Protein AF-A0A6L7WTD5-F1 (afdb_monomer_lite)

Foldseek 3Di:
DDPPPCPVPPDDPDPPDDDDDDPPPPPPPPPVFVVVLVVQLVVLVPPLPPPDCSVVLSVQSVPDPGPVSNVVSVCCVPPDPPPDPPD

Radius of gyration: 20.37 Å; chains: 1; bounding box: 25×30×74 Å

Secondary structure (DSSP, 8-state):
--TTSSHHHHS--PPTTS---TT---PPPP-HHHHHHHHHHHHHHHHTTTSTTHHHHHHHHHH--SHHHHHHHHHHHHTS--S----

Structure (mmCIF, N/CA/C/O backbone):
data_AF-A0A6L7WTD5-F1
#
_entry.id   AF-A0A6L7WTD5-F1
#
loop_
_atom_site.group_PDB
_atom_site.id
_atom_site.type_symbol
_atom_site.label_atom_id
_atom_site.label_alt_id
_atom_site.label_comp_id
_atom_site.label_asym_id
_atom_site.label_entity_id
_atom_site.label_seq_id
_atom_site.pdbx_PDB_ins_code
_atom_site.Cartn_x
_atom_site.Cartn_y
_atom_site.Cartn_z
_atom_site.occupancy
_atom_site.B_iso_or_equiv
_atom_site.auth_seq_id
_atom_site.auth_comp_id
_atom_site.auth_asym_id
_atom_site.auth_atom_id
_atom_site.pdbx_PDB_model_num
ATOM 1 N N . MET A 1 1 ? -8.425 -23.825 13.156 1.00 38.81 1 MET A N 1
ATOM 2 C CA . MET A 1 1 ? -7.248 -23.187 13.785 1.00 38.81 1 MET A CA 1
ATOM 3 C C . MET A 1 1 ? -7.737 -22.177 14.811 1.00 38.81 1 MET A C 1
ATOM 5 O O . MET A 1 1 ? -8.501 -21.295 14.445 1.00 38.81 1 MET A O 1
ATOM 9 N N . ARG A 1 2 ? -7.397 -22.361 16.091 1.00 49.59 2 ARG A N 1
ATOM 10 C CA . ARG A 1 2 ? -7.727 -21.437 17.188 1.00 49.59 2 ARG A CA 1
ATOM 11 C C . ARG A 1 2 ? -6.464 -20.647 17.536 1.00 49.59 2 ARG A C 1
ATOM 13 O O . ARG A 1 2 ? -5.690 -21.076 18.381 1.00 49.59 2 ARG A O 1
ATOM 20 N N . GLU A 1 3 ? -6.226 -19.552 16.831 1.00 39.47 3 GLU A N 1
ATOM 21 C CA . GLU A 1 3 ? -5.124 -18.630 17.129 1.00 39.47 3 GLU A CA 1
ATOM 22 C C . GLU A 1 3 ? -5.591 -17.624 18.199 1.00 39.47 3 GLU A C 1
ATOM 24 O O . GLU A 1 3 ? -6.704 -17.106 18.104 1.00 39.47 3 GLU A O 1
ATOM 29 N N . GLY A 1 4 ? -4.786 -17.406 19.248 1.00 57.09 4 GLY A N 1
ATOM 30 C CA . GLY A 1 4 ? -5.060 -16.429 20.318 1.00 57.09 4 GLY A CA 1
ATOM 31 C C . GLY A 1 4 ? -5.639 -16.968 21.638 1.00 57.09 4 GLY A C 1
ATOM 32 O O . GLY A 1 4 ? -5.933 -16.176 22.528 1.00 57.09 4 GLY A O 1
ATOM 33 N N . VAL A 1 5 ? -5.804 -18.287 21.808 1.00 56.50 5 VAL A N 1
ATOM 34 C CA . VAL A 1 5 ? -6.418 -18.865 23.030 1.00 56.50 5 VAL A CA 1
ATOM 35 C C . VAL A 1 5 ? -5.443 -18.944 24.216 1.00 56.50 5 VAL A C 1
ATOM 37 O O . VAL A 1 5 ? -5.889 -18.957 25.358 1.00 56.50 5 VAL A O 1
ATOM 40 N N . ASP A 1 6 ? -4.127 -18.924 23.969 1.00 51.31 6 ASP A N 1
ATOM 41 C CA . ASP A 1 6 ? -3.100 -19.085 25.018 1.00 51.31 6 ASP A CA 1
ATOM 42 C C . ASP A 1 6 ? -2.158 -17.873 25.183 1.00 51.31 6 ASP A C 1
ATOM 44 O O . ASP A 1 6 ? -1.255 -17.872 26.021 1.00 51.31 6 ASP A O 1
ATOM 48 N N . GLU A 1 7 ? -2.374 -16.784 24.435 1.00 54.91 7 GLU A N 1
ATOM 49 C CA . GLU A 1 7 ? -1.530 -15.578 24.538 1.00 54.91 7 GLU A CA 1
ATOM 50 C C . GLU A 1 7 ? -1.620 -14.905 25.919 1.00 54.91 7 GLU A C 1
ATOM 52 O O . GLU A 1 7 ? -0.693 -14.214 26.348 1.00 54.91 7 GLU A O 1
ATOM 57 N N . SER A 1 8 ? -2.711 -15.139 26.654 1.00 54.72 8 SER A N 1
ATOM 58 C CA . SER A 1 8 ? -2.904 -14.647 28.020 1.00 54.72 8 SER A CA 1
ATOM 59 C C . SER A 1 8 ? -1.962 -15.279 29.04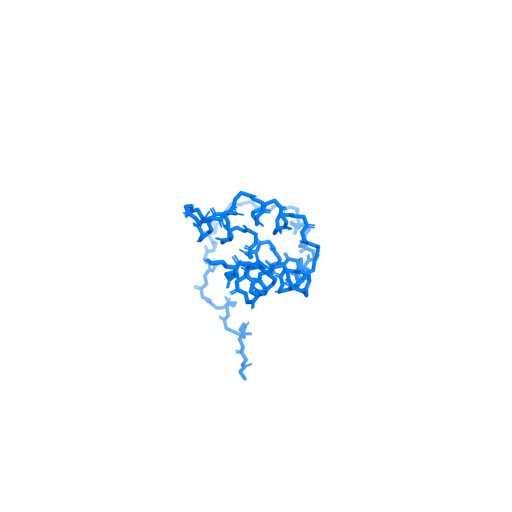7 1.00 54.72 8 SER A C 1
ATOM 61 O O . SER A 1 8 ? -1.757 -14.677 30.099 1.00 54.72 8 SER A O 1
ATOM 63 N N . ARG A 1 9 ? -1.386 -16.459 28.773 1.00 56.12 9 ARG A N 1
ATOM 64 C CA . ARG A 1 9 ? -0.472 -17.141 29.705 1.00 56.12 9 ARG A CA 1
ATOM 65 C C . ARG A 1 9 ? 0.997 -16.738 29.547 1.00 56.12 9 ARG A C 1
ATOM 67 O O . ARG A 1 9 ? 1.757 -16.931 30.487 1.00 56.12 9 ARG A O 1
ATOM 74 N N . GLY A 1 10 ? 1.409 -16.185 28.403 1.00 54.91 10 GLY A N 1
ATOM 75 C CA . GLY A 1 10 ? 2.827 -16.215 28.019 1.00 54.91 10 GLY A CA 1
ATOM 76 C C . GLY A 1 10 ? 3.697 -14.982 28.290 1.00 54.91 10 GLY A C 1
ATOM 77 O O . GLY A 1 10 ? 4.890 -15.151 28.501 1.00 54.91 10 GLY A O 1
ATOM 78 N N . PHE A 1 11 ? 3.183 -13.743 28.243 1.00 57.00 11 PHE A N 1
ATOM 79 C CA . PHE A 1 11 ? 4.096 -12.593 28.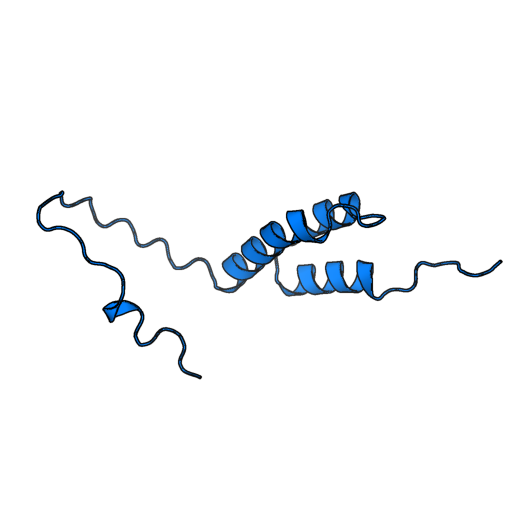029 1.00 57.00 11 PHE A CA 1
ATOM 80 C C . PHE A 1 11 ? 3.801 -11.304 28.803 1.00 57.00 11 PHE A C 1
ATOM 82 O O . PHE A 1 11 ? 4.265 -10.229 28.423 1.00 57.00 11 PHE A O 1
ATOM 89 N N . ARG A 1 12 ? 3.071 -11.366 29.919 1.00 59.59 12 ARG A N 1
ATOM 90 C CA . ARG A 1 12 ? 2.906 -10.192 30.795 1.00 59.59 12 ARG A CA 1
ATOM 91 C C . ARG A 1 12 ? 3.266 -10.510 32.236 1.00 59.59 12 ARG A C 1
ATOM 93 O O . ARG A 1 12 ? 2.413 -10.485 33.114 1.00 59.59 12 ARG A O 1
ATOM 100 N N . HIS A 1 13 ? 4.549 -10.743 32.491 1.00 57.06 13 HIS A N 1
ATOM 101 C CA . HIS A 1 13 ? 5.069 -10.527 33.836 1.00 57.06 13 HIS A CA 1
ATOM 102 C C . HIS A 1 13 ? 5.106 -9.019 34.084 1.00 57.06 13 HIS A C 1
ATOM 104 O O . HIS A 1 13 ? 5.958 -8.310 33.554 1.00 57.06 13 HIS A O 1
ATOM 110 N N . GLN A 1 14 ? 4.135 -8.513 34.842 1.00 56.28 14 GLN A N 1
ATOM 111 C CA . GLN A 1 14 ? 4.205 -7.162 35.378 1.00 56.28 14 GLN A CA 1
ATOM 112 C C . GLN A 1 14 ? 4.900 -7.245 36.738 1.00 56.28 14 GLN A C 1
ATOM 114 O O . GLN A 1 14 ? 4.467 -7.999 37.608 1.00 56.28 14 GLN A O 1
ATOM 119 N N . ALA A 1 15 ? 6.003 -6.513 36.900 1.00 49.97 15 ALA A N 1
ATOM 120 C CA . ALA A 1 15 ? 6.704 -6.433 38.175 1.00 49.97 15 ALA A CA 1
ATOM 121 C C . ALA A 1 15 ? 5.758 -5.853 39.251 1.00 49.97 15 ALA A C 1
ATOM 123 O O . ALA A 1 15 ? 5.098 -4.840 38.984 1.00 49.97 15 ALA A O 1
ATOM 124 N N . PRO A 1 16 ? 5.653 -6.463 40.447 1.00 47.75 16 PRO A N 1
ATOM 125 C CA . PRO A 1 16 ? 4.777 -5.957 41.498 1.00 47.75 16 PRO A CA 1
ATOM 126 C C . PRO A 1 16 ? 5.265 -4.583 41.987 1.00 47.75 16 PRO A C 1
ATOM 128 O O . PRO A 1 16 ? 6.400 -4.463 42.435 1.00 47.75 16 PRO A O 1
ATOM 131 N N . GLY A 1 17 ? 4.414 -3.550 41.915 1.00 58.44 17 GLY A N 1
ATOM 132 C CA . GLY A 1 17 ? 4.625 -2.283 42.638 1.00 58.44 17 GLY A CA 1
ATOM 133 C C . GLY A 1 17 ? 4.576 -0.974 41.835 1.00 58.44 17 GLY A C 1
ATOM 134 O O . GLY A 1 17 ? 4.519 0.089 42.445 1.00 58.44 17 GLY A O 1
ATOM 135 N N . THR A 1 18 ? 4.542 -0.979 40.498 1.00 55.72 18 THR A N 1
ATOM 136 C CA . THR A 1 18 ? 4.612 0.276 39.710 1.00 55.72 18 THR A CA 1
ATOM 137 C C . THR A 1 18 ? 3.236 0.794 39.262 1.00 55.72 18 THR A C 1
ATOM 139 O O . THR A 1 18 ? 2.910 0.794 38.079 1.00 55.72 18 THR A O 1
ATOM 142 N N . ALA A 1 19 ? 2.476 1.286 40.244 1.00 52.03 19 ALA A N 1
ATOM 143 C CA . ALA A 1 19 ? 1.323 2.194 40.144 1.00 52.03 19 ALA A CA 1
ATOM 144 C C . ALA A 1 19 ? 0.036 1.717 39.416 1.00 52.03 19 ALA A C 1
ATOM 146 O O . ALA A 1 19 ? 0.089 0.940 38.465 1.00 52.03 19 ALA A O 1
ATOM 147 N N . PRO A 1 20 ? -1.146 2.242 39.813 1.00 61.38 20 PRO A N 1
ATOM 148 C CA . PRO A 1 20 ? -2.406 2.048 39.108 1.00 61.38 20 PRO A CA 1
ATOM 149 C C . PRO A 1 20 ? -2.654 3.229 38.154 1.00 61.38 20 PRO A C 1
ATOM 151 O O . PRO A 1 20 ? -3.083 4.300 38.591 1.00 61.38 20 PRO A O 1
ATOM 154 N N . PRO A 1 21 ? -2.439 3.107 36.834 1.00 46.56 21 PRO A N 1
ATOM 155 C CA . PRO A 1 21 ? -2.904 4.128 35.925 1.00 46.56 21 PRO A CA 1
ATOM 156 C C . PRO A 1 21 ? -4.346 3.779 35.583 1.00 46.56 21 PRO A C 1
ATOM 158 O O . PRO A 1 21 ? -4.590 2.762 34.928 1.00 46.56 21 PRO A O 1
ATOM 161 N N . ARG A 1 22 ? -5.279 4.619 36.062 1.00 51.31 22 ARG A N 1
ATOM 162 C CA . ARG A 1 22 ? -6.636 4.833 35.526 1.00 51.31 22 ARG A CA 1
ATOM 163 C C . ARG A 1 22 ? -6.844 4.008 34.273 1.00 51.31 22 ARG A C 1
ATOM 165 O O . ARG A 1 22 ? -6.246 4.371 33.258 1.00 51.31 22 ARG A O 1
ATOM 172 N N . ALA A 1 23 ? -7.605 2.915 34.412 1.00 53.72 23 ALA A N 1
ATOM 173 C CA . ALA A 1 23 ? -7.997 1.981 33.364 1.00 53.72 23 ALA A CA 1
ATOM 174 C C . ALA A 1 23 ? -7.619 2.542 32.000 1.00 53.72 23 ALA A C 1
ATOM 176 O O . ALA A 1 23 ? -8.341 3.396 31.477 1.00 53.72 23 ALA A O 1
ATOM 177 N N . ARG A 1 24 ? -6.417 2.180 31.510 1.00 53.59 24 ARG A N 1
ATOM 178 C CA . ARG A 1 24 ? -5.967 2.524 30.160 1.00 53.59 24 ARG A CA 1
ATOM 179 C C . ARG A 1 24 ? -7.135 2.113 29.294 1.00 53.59 24 ARG A C 1
ATOM 181 O O . ARG A 1 24 ? -7.322 0.909 29.148 1.00 53.59 24 ARG A O 1
ATOM 188 N N . ARG A 1 25 ? -7.971 3.076 28.868 1.00 52.12 25 ARG A N 1
ATOM 189 C CA . ARG A 1 25 ? -9.213 2.811 28.137 1.00 52.12 25 ARG A CA 1
ATOM 190 C C . ARG A 1 25 ? -8.786 1.843 27.067 1.00 52.12 25 ARG A C 1
ATOM 192 O O . ARG A 1 25 ? -7.968 2.235 26.233 1.00 52.12 25 ARG A O 1
ATOM 199 N N . ALA A 1 26 ? -9.181 0.578 27.213 1.00 50.19 26 ALA A N 1
ATOM 200 C CA . ALA A 1 26 ? -8.721 -0.479 26.344 1.00 50.19 26 ALA A CA 1
ATOM 201 C C . ALA A 1 26 ? -9.218 -0.032 24.986 1.00 50.19 26 ALA A C 1
ATOM 203 O O . ALA A 1 26 ? -10.422 -0.041 24.737 1.00 50.19 26 ALA A O 1
ATOM 204 N N . ARG A 1 27 ? -8.318 0.566 24.197 1.00 54.62 27 ARG A N 1
ATOM 205 C CA . ARG A 1 27 ? -8.682 1.156 22.923 1.00 54.62 27 ARG A CA 1
ATOM 206 C C . ARG A 1 27 ? -9.341 -0.003 22.200 1.00 54.62 27 ARG A C 1
ATOM 208 O O . ARG A 1 27 ? -8.669 -1.035 22.098 1.00 54.62 27 ARG A O 1
ATOM 215 N N . PRO A 1 28 ? -10.631 0.113 21.824 1.00 54.56 28 PRO A N 1
ATOM 216 C CA . PRO A 1 28 ? -11.341 -1.007 21.237 1.00 54.56 28 PRO A CA 1
ATOM 217 C C . PRO A 1 28 ? -10.427 -1.555 20.150 1.00 54.56 28 PRO A C 1
ATOM 219 O O . PRO A 1 28 ? -9.831 -0.730 19.433 1.00 54.56 28 PRO A O 1
ATOM 222 N N . PRO A 1 29 ? -10.185 -2.880 20.127 1.00 56.28 29 PRO A N 1
ATOM 223 C CA . PRO A 1 29 ? -9.215 -3.466 19.221 1.00 56.28 29 PRO A CA 1
ATOM 224 C C . PRO A 1 29 ? -9.489 -2.858 17.854 1.00 56.28 29 PRO A C 1
ATOM 226 O O . PRO A 1 29 ? -10.615 -2.929 17.357 1.00 56.28 29 PRO A O 1
ATOM 229 N N . ARG A 1 30 ? -8.504 -2.119 17.312 1.00 62.47 30 ARG A N 1
ATOM 230 C CA . ARG A 1 30 ? -8.608 -1.581 15.950 1.00 62.47 30 ARG A CA 1
ATOM 231 C C . ARG A 1 30 ? -9.105 -2.753 15.112 1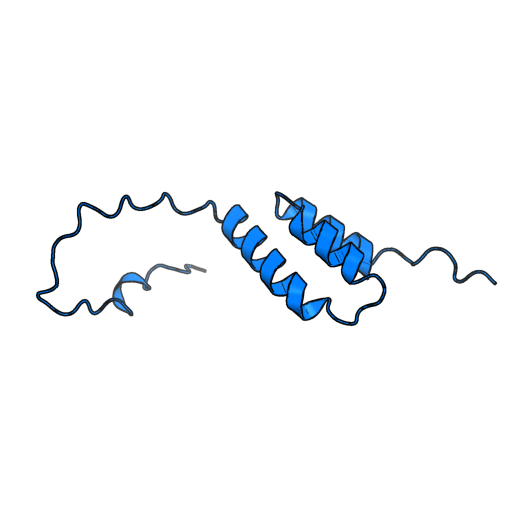.00 62.47 30 ARG A C 1
ATOM 233 O O . ARG A 1 30 ? -8.523 -3.829 15.244 1.00 62.47 30 ARG A O 1
ATOM 240 N N . SER A 1 31 ? -10.191 -2.571 14.352 1.00 83.00 31 SER A N 1
ATOM 241 C CA . SER A 1 31 ? -10.768 -3.674 13.578 1.00 83.00 31 SER A CA 1
ATOM 242 C C . SER A 1 31 ? -9.638 -4.409 12.859 1.00 83.00 31 SER A C 1
ATOM 244 O O . SER A 1 31 ? -8.701 -3.763 12.376 1.00 83.00 31 SER A O 1
ATOM 246 N N . ARG A 1 32 ? -9.677 -5.747 12.847 1.00 89.06 32 ARG A N 1
ATOM 247 C CA . ARG A 1 32 ? -8.629 -6.582 12.234 1.00 89.06 32 ARG A CA 1
ATOM 248 C C . ARG A 1 32 ? -8.214 -6.033 10.867 1.00 89.06 32 ARG A C 1
ATOM 250 O O . ARG A 1 32 ? -7.031 -5.945 10.570 1.00 89.06 32 ARG A O 1
ATOM 257 N N . GLU A 1 33 ? -9.185 -5.565 10.091 1.00 90.56 33 GLU A N 1
ATOM 258 C CA . GLU A 1 33 ? -8.975 -4.893 8.813 1.00 90.56 33 GLU A CA 1
ATOM 259 C C . GLU A 1 33 ? -8.024 -3.686 8.886 1.00 90.56 33 GLU A C 1
ATOM 261 O O . GLU A 1 33 ? -7.042 -3.643 8.152 1.00 90.56 33 GLU A O 1
ATOM 266 N N . ARG A 1 34 ? -8.232 -2.742 9.814 1.00 92.06 34 ARG A N 1
ATOM 267 C CA . ARG A 1 34 ? -7.326 -1.593 10.002 1.00 92.06 34 ARG A CA 1
ATOM 268 C C . ARG A 1 34 ? -5.915 -2.029 10.388 1.00 92.06 34 ARG A C 1
ATOM 270 O O . ARG A 1 34 ? -4.951 -1.365 10.013 1.00 92.06 34 ARG A O 1
ATOM 277 N N . TRP A 1 35 ? -5.779 -3.108 11.162 1.00 93.94 35 TRP A N 1
ATOM 278 C CA . TRP A 1 35 ? -4.462 -3.669 11.475 1.00 93.94 35 TRP A CA 1
ATOM 279 C C . TRP A 1 35 ? -3.784 -4.218 10.216 1.00 93.94 35 TRP A C 1
ATOM 281 O O . TRP A 1 35 ? -2.632 -3.869 9.961 1.00 93.94 35 TRP A O 1
ATOM 291 N N . VAL A 1 36 ? -4.511 -4.986 9.396 1.00 94.88 36 VAL A N 1
ATOM 292 C CA . VAL A 1 36 ? -3.994 -5.531 8.130 1.00 94.88 36 VAL A CA 1
ATOM 293 C C . VAL A 1 36 ? -3.596 -4.407 7.171 1.00 94.88 36 VAL A C 1
ATOM 295 O O . VAL A 1 36 ? -2.485 -4.433 6.648 1.00 94.88 36 VAL A O 1
ATOM 298 N N . VAL A 1 37 ? -4.444 -3.387 6.990 1.00 95.75 37 VAL A N 1
ATOM 299 C CA . VAL A 1 37 ? -4.153 -2.227 6.127 1.00 95.75 37 VAL A CA 1
ATOM 300 C C . VAL A 1 37 ? -2.858 -1.543 6.554 1.00 95.75 37 VAL A C 1
ATOM 302 O O . VAL A 1 37 ? -1.954 -1.346 5.744 1.00 95.75 37 VAL A O 1
ATOM 305 N N . ASN A 1 38 ? -2.719 -1.240 7.846 1.00 96.25 38 ASN A N 1
ATOM 306 C CA . ASN A 1 38 ? -1.508 -0.605 8.360 1.00 96.25 38 ASN A CA 1
ATOM 307 C C . ASN A 1 38 ? -0.271 -1.494 8.190 1.00 96.25 38 ASN A C 1
ATOM 309 O O . ASN A 1 38 ? 0.799 -0.992 7.845 1.00 96.25 38 ASN A O 1
ATOM 313 N N . LYS A 1 39 ? -0.406 -2.807 8.416 1.00 95.00 39 LYS A N 1
ATOM 314 C CA . LYS A 1 39 ? 0.695 -3.760 8.245 1.00 95.00 39 LYS A CA 1
ATOM 315 C C . LYS A 1 39 ? 1.167 -3.787 6.791 1.00 95.00 39 LYS A C 1
ATOM 317 O O . LYS A 1 39 ? 2.366 -3.683 6.549 1.00 95.00 39 LYS A O 1
ATOM 322 N N . LEU A 1 40 ? 0.244 -3.862 5.836 1.00 96.19 40 LEU A N 1
ATOM 323 C CA . LEU A 1 40 ? 0.564 -3.875 4.409 1.00 96.19 40 LEU A CA 1
ATOM 324 C C . LEU A 1 40 ? 1.184 -2.552 3.936 1.00 96.19 40 LEU A C 1
ATOM 326 O O . LEU A 1 40 ? 2.164 -2.592 3.200 1.00 96.19 40 LEU A O 1
ATOM 330 N N . ARG A 1 41 ? 0.713 -1.393 4.419 1.00 95.88 41 ARG A N 1
ATOM 331 C CA . ARG A 1 41 ? 1.352 -0.088 4.141 1.00 95.88 41 ARG A CA 1
ATOM 332 C C . ARG A 1 41 ? 2.809 -0.038 4.608 1.00 95.88 41 ARG A C 1
ATOM 334 O O . ARG A 1 41 ? 3.696 0.397 3.870 1.00 95.88 41 ARG A O 1
ATOM 341 N N . ALA A 1 42 ? 3.068 -0.532 5.820 1.00 96.31 42 ALA A N 1
ATOM 342 C CA . ALA A 1 42 ? 4.417 -0.581 6.375 1.00 96.31 42 ALA A CA 1
ATOM 343 C C . ALA A 1 42 ? 5.342 -1.489 5.548 1.00 96.31 42 ALA A C 1
ATOM 345 O O . ALA A 1 42 ? 6.445 -1.079 5.198 1.00 96.31 42 ALA A O 1
ATOM 346 N N . LEU A 1 43 ? 4.889 -2.695 5.190 1.00 95.62 43 LEU A N 1
ATOM 347 C CA . LEU A 1 43 ? 5.663 -3.625 4.358 1.00 95.62 43 LEU A CA 1
ATOM 348 C C . LEU A 1 43 ? 5.874 -3.090 2.936 1.00 95.62 43 LEU A C 1
ATOM 350 O O . LEU A 1 43 ? 6.976 -3.197 2.400 1.00 95.62 43 LEU A O 1
ATOM 354 N N . GLY A 1 44 ? 4.854 -2.450 2.356 1.00 9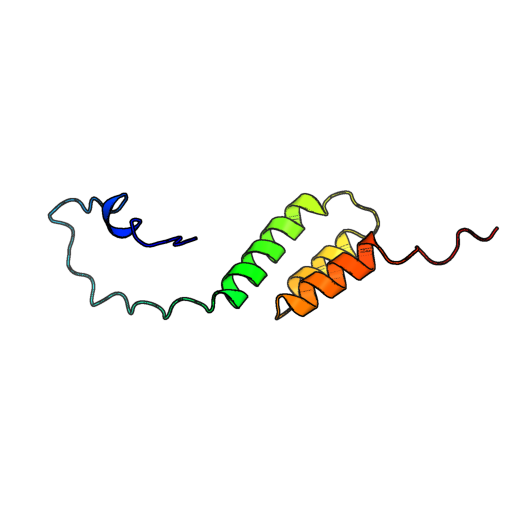4.25 44 GLY A N 1
ATOM 355 C CA . GLY A 1 44 ? 4.920 -1.829 1.036 1.00 94.25 44 GLY A CA 1
ATOM 356 C C . GLY A 1 44 ? 6.055 -0.815 0.921 1.00 94.25 44 GLY A C 1
ATOM 357 O O . GLY A 1 44 ? 6.725 -0.773 -0.103 1.00 94.25 44 GLY A O 1
ATOM 358 N N . SER A 1 45 ? 6.358 -0.069 1.986 1.00 89.38 45 SER A N 1
ATOM 359 C CA . SER A 1 45 ? 7.476 0.889 2.005 1.00 89.38 45 SER A CA 1
ATOM 360 C C . SER A 1 45 ? 8.851 0.240 1.799 1.00 89.38 45 SER A C 1
ATOM 362 O O . SER A 1 45 ? 9.742 0.878 1.239 1.00 89.38 45 SER A O 1
ATOM 364 N N . TRP A 1 46 ? 9.021 -1.017 2.222 1.00 94.19 46 TRP A N 1
ATOM 365 C CA . TRP A 1 46 ? 10.285 -1.751 2.119 1.00 94.19 46 TRP A CA 1
ATOM 366 C C . TRP A 1 46 ? 10.371 -2.581 0.843 1.00 94.19 46 TRP A C 1
ATOM 368 O O . TRP A 1 46 ? 11.353 -2.476 0.115 1.00 94.19 46 TRP A O 1
ATOM 378 N N . TYR A 1 47 ? 9.338 -3.369 0.546 1.00 94.50 47 TYR A N 1
ATOM 379 C CA . TYR A 1 47 ? 9.380 -4.326 -0.564 1.00 94.50 47 TYR A CA 1
ATOM 380 C C . TYR A 1 47 ? 9.306 -3.688 -1.946 1.00 94.50 47 TYR A C 1
ATOM 382 O O . TYR A 1 47 ? 9.747 -4.284 -2.919 1.00 94.50 47 TYR A O 1
ATOM 390 N N . THR A 1 48 ? 8.753 -2.481 -2.047 1.00 94.50 48 THR A N 1
ATOM 391 C CA . THR A 1 48 ? 8.597 -1.801 -3.342 1.00 94.50 48 THR A CA 1
ATOM 392 C C . THR A 1 48 ? 9.731 -0.821 -3.641 1.00 94.50 48 THR A C 1
ATOM 394 O O . THR A 1 48 ? 9.728 -0.133 -4.664 1.00 94.50 48 THR A O 1
ATOM 397 N N . LYS A 1 49 ? 10.722 -0.728 -2.746 1.00 91.12 49 LYS A N 1
ATOM 398 C CA . LYS A 1 49 ? 11.895 0.118 -2.947 1.00 91.12 49 LYS A CA 1
ATOM 399 C C . LYS A 1 49 ? 12.743 -0.443 -4.092 1.00 91.12 49 LYS A C 1
ATOM 401 O O . LYS A 1 49 ? 13.103 -1.611 -4.077 1.00 91.12 49 LYS A O 1
ATOM 406 N N . GLY A 1 50 ? 13.093 0.409 -5.055 1.00 92.44 50 GLY A N 1
ATOM 407 C CA . GLY A 1 50 ? 13.913 0.025 -6.211 1.00 92.44 50 GLY A CA 1
ATOM 408 C C . GLY A 1 50 ? 13.136 -0.633 -7.355 1.00 92.44 50 GLY A C 1
ATOM 409 O O . GLY A 1 50 ? 13.727 -0.885 -8.398 1.00 92.44 50 GLY A O 1
ATOM 410 N N . LEU A 1 51 ? 11.827 -0.859 -7.200 1.00 93.06 51 LEU A N 1
ATOM 411 C CA . LEU A 1 51 ? 10.974 -1.294 -8.305 1.00 93.06 51 LEU A CA 1
ATOM 412 C C . LEU A 1 51 ? 10.685 -0.132 -9.262 1.00 93.06 51 LEU A C 1
ATOM 414 O O . LEU A 1 51 ? 10.499 1.013 -8.830 1.00 93.06 51 LEU A O 1
ATOM 418 N N . TYR A 1 52 ? 10.591 -0.440 -10.557 1.00 90.81 52 TYR A N 1
ATOM 419 C CA . TYR A 1 52 ? 10.073 0.495 -11.553 1.00 90.81 52 TYR A CA 1
ATOM 420 C C . TYR A 1 52 ? 8.636 0.891 -11.189 1.00 90.81 52 TYR A C 1
ATOM 422 O O . TYR A 1 52 ? 7.823 0.046 -10.829 1.00 90.81 52 TYR A O 1
ATOM 430 N N . GLY A 1 53 ? 8.329 2.189 -11.192 1.00 91.81 53 GLY A N 1
ATOM 431 C CA . GLY A 1 53 ? 7.027 2.684 -10.727 1.00 91.81 53 GLY A CA 1
ATOM 432 C C . GLY A 1 53 ? 6.778 2.539 -9.211 1.00 91.81 53 GLY A C 1
ATOM 433 O O . GLY A 1 53 ? 5.669 2.778 -8.726 1.00 91.81 53 GLY A O 1
ATOM 434 N N . GLY A 1 54 ? 7.792 2.153 -8.426 1.00 92.62 54 GLY A N 1
ATOM 435 C CA . GLY A 1 54 ? 7.644 1.867 -6.997 1.00 92.62 54 GLY A CA 1
ATOM 436 C C . GLY A 1 54 ? 7.280 3.089 -6.145 1.00 92.62 54 GLY A C 1
ATOM 437 O O . GLY A 1 54 ? 6.728 2.942 -5.057 1.00 92.62 54 GLY A O 1
ATOM 438 N N . SER A 1 55 ? 7.564 4.318 -6.592 1.00 93.25 55 SER A N 1
ATOM 439 C CA . SER A 1 55 ? 7.093 5.533 -5.905 1.00 93.25 55 SER A CA 1
ATOM 440 C C . SER A 1 55 ? 5.590 5.735 -6.059 1.00 93.25 55 SER A C 1
ATOM 442 O O . SER A 1 55 ? 4.921 5.978 -5.054 1.00 93.25 55 SER A O 1
ATOM 444 N N . GLN A 1 56 ? 5.052 5.566 -7.268 1.00 94.75 56 GLN A N 1
ATOM 445 C CA . GLN A 1 56 ? 3.616 5.636 -7.535 1.00 94.75 56 GLN A CA 1
ATOM 446 C C . GLN A 1 56 ? 2.871 4.534 -6.773 1.00 94.75 56 GLN A C 1
ATOM 448 O O . GLN A 1 56 ? 1.873 4.817 -6.105 1.00 94.75 56 GLN A O 1
ATOM 453 N N . LEU A 1 57 ? 3.408 3.307 -6.774 1.00 95.56 57 LEU A N 1
ATOM 454 C CA . LEU A 1 57 ? 2.841 2.189 -6.018 1.00 95.56 57 LEU A CA 1
ATOM 455 C C . LEU A 1 57 ? 2.767 2.486 -4.511 1.00 95.56 57 LEU A C 1
ATOM 457 O O . LEU A 1 57 ? 1.729 2.265 -3.889 1.00 95.56 57 LEU A O 1
ATOM 461 N N . ARG A 1 58 ? 3.835 3.025 -3.905 1.00 95.62 58 ARG A N 1
ATOM 462 C CA . ARG A 1 58 ? 3.835 3.388 -2.473 1.00 95.62 58 ARG A CA 1
ATOM 463 C C . ARG A 1 58 ? 2.803 4.458 -2.144 1.00 95.62 58 ARG A C 1
ATOM 465 O O . ARG A 1 58 ? 2.144 4.350 -1.112 1.00 95.62 58 ARG A O 1
ATOM 472 N N . THR A 1 59 ? 2.650 5.466 -3.000 1.00 96.75 59 THR A N 1
ATOM 473 C CA . THR A 1 59 ? 1.615 6.496 -2.834 1.00 96.75 59 THR A CA 1
ATOM 474 C C . THR A 1 59 ? 0.221 5.869 -2.835 1.00 96.75 59 THR A C 1
ATOM 476 O O . THR A 1 59 ? -0.538 6.098 -1.893 1.00 96.75 59 THR A O 1
ATOM 479 N N . ALA A 1 60 ? -0.079 5.007 -3.812 1.00 96.75 60 ALA A N 1
ATOM 480 C CA . ALA A 1 60 ? -1.368 4.321 -3.902 1.00 96.75 60 ALA A CA 1
ATOM 481 C C . ALA A 1 60 ? -1.633 3.414 -2.682 1.00 96.75 60 ALA A C 1
ATOM 483 O O . ALA A 1 60 ? -2.688 3.502 -2.054 1.00 96.75 60 ALA A O 1
ATOM 484 N N . ILE A 1 61 ? -0.651 2.597 -2.277 1.00 96.19 61 ILE A N 1
ATOM 485 C CA . ILE A 1 61 ? -0.742 1.732 -1.085 1.00 96.19 61 ILE A CA 1
ATOM 486 C C . ILE A 1 61 ? -1.045 2.554 0.178 1.00 96.19 61 ILE A C 1
ATOM 488 O O . ILE A 1 61 ? -1.892 2.166 0.986 1.00 96.19 61 ILE A O 1
ATOM 492 N N . ASN A 1 62 ? -0.382 3.699 0.356 1.00 95.62 62 ASN A N 1
ATOM 493 C CA . ASN A 1 62 ? -0.569 4.549 1.533 1.00 95.62 62 ASN A CA 1
ATOM 494 C C . ASN A 1 62 ? -1.952 5.215 1.593 1.00 95.62 62 ASN A C 1
ATOM 496 O O . ASN A 1 62 ? -2.428 5.503 2.693 1.00 95.62 62 ASN A O 1
ATOM 500 N N . GLN A 1 63 ? -2.611 5.414 0.449 1.00 96.44 63 GLN A N 1
ATOM 501 C CA . GLN A 1 63 ? -3.966 5.969 0.360 1.00 96.44 63 GLN A CA 1
ATOM 502 C C . GLN A 1 63 ? -5.071 4.912 0.536 1.00 96.44 63 GLN A C 1
ATOM 504 O O . GLN A 1 63 ? -6.195 5.255 0.884 1.00 96.44 63 GLN A O 1
ATOM 509 N N . ALA A 1 64 ? -4.776 3.623 0.354 1.00 96.56 64 ALA A N 1
ATOM 510 C CA . ALA A 1 64 ? -5.782 2.560 0.361 1.00 96.56 64 ALA A CA 1
ATOM 511 C C . ALA A 1 64 ? -6.454 2.356 1.732 1.00 96.56 64 ALA A C 1
ATOM 513 O O . ALA A 1 64 ? -5.777 2.046 2.712 1.00 96.56 64 ALA A O 1
ATOM 514 N N . GLU A 1 65 ? -7.780 2.476 1.816 1.00 94.50 65 GLU A N 1
ATOM 515 C CA . GLU A 1 65 ? -8.526 2.451 3.092 1.00 94.50 65 GLU A CA 1
ATOM 516 C C . GLU A 1 65 ? -9.021 1.061 3.527 1.00 94.50 65 GLU A C 1
ATOM 518 O O . GLU A 1 65 ? -9.439 0.883 4.671 1.00 94.50 65 GLU A O 1
ATOM 523 N N . SER A 1 66 ? -8.944 0.066 2.640 1.00 95.75 66 SER A N 1
ATOM 524 C CA . SER A 1 66 ? -9.416 -1.302 2.880 1.00 95.75 66 SER A CA 1
ATOM 525 C C . SER A 1 66 ? -8.435 -2.347 2.357 1.00 95.75 66 SER A C 1
ATOM 527 O O . SER A 1 66 ? -7.571 -2.070 1.519 1.00 95.75 66 SER A O 1
ATOM 529 N N . VAL A 1 67 ? -8.589 -3.586 2.830 1.00 95.56 67 VAL A N 1
ATOM 530 C CA . VAL A 1 67 ? -7.768 -4.713 2.355 1.00 95.56 67 VAL A CA 1
ATOM 531 C C . VAL A 1 67 ? -8.039 -5.008 0.879 1.00 95.56 67 VAL A C 1
ATOM 533 O O . VAL A 1 67 ? -7.102 -5.288 0.135 1.00 95.56 67 VAL A O 1
ATOM 536 N N . ARG A 1 68 ? -9.295 -4.887 0.430 1.00 96.62 68 ARG A N 1
ATOM 537 C CA . ARG A 1 68 ? -9.661 -5.084 -0.978 1.00 96.62 68 ARG A CA 1
ATOM 538 C C . ARG A 1 68 ? -8.987 -4.051 -1.883 1.00 96.62 68 ARG A C 1
ATOM 540 O O . ARG A 1 68 ? -8.419 -4.430 -2.898 1.00 96.62 68 ARG A O 1
ATOM 547 N N . ALA A 1 69 ? -8.990 -2.775 -1.488 1.00 96.69 69 ALA A N 1
ATOM 548 C CA . ALA A 1 69 ? -8.317 -1.720 -2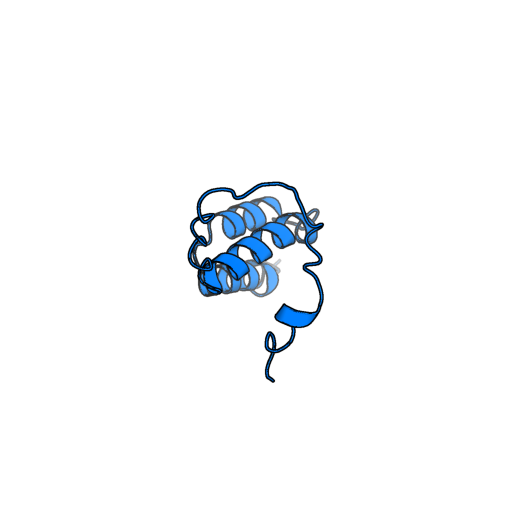.247 1.00 96.69 69 ALA A CA 1
ATOM 549 C C . ALA A 1 69 ? -6.806 -1.983 -2.370 1.00 96.69 69 ALA A C 1
ATOM 551 O O . ALA A 1 69 ? -6.249 -1.855 -3.456 1.00 96.69 69 ALA A O 1
ATOM 552 N N . LEU A 1 70 ? -6.156 -2.422 -1.284 1.00 96.56 70 LEU A N 1
ATOM 553 C CA . LEU A 1 70 ? -4.742 -2.813 -1.312 1.00 96.56 70 LEU A CA 1
ATOM 554 C C . LEU A 1 70 ? -4.475 -3.967 -2.280 1.00 96.56 70 LEU A C 1
ATOM 556 O O . LEU A 1 70 ? -3.526 -3.895 -3.055 1.00 96.56 70 LEU A O 1
ATOM 560 N N . GLN A 1 71 ? -5.306 -5.012 -2.252 1.00 95.94 71 GLN A N 1
ATOM 561 C CA . GLN A 1 71 ? -5.172 -6.145 -3.169 1.00 95.94 71 GLN A CA 1
ATOM 562 C C . GLN A 1 71 ? -5.308 -5.704 -4.627 1.00 95.94 71 GLN A C 1
ATOM 564 O O . GLN A 1 71 ? -4.475 -6.085 -5.440 1.00 95.94 71 GLN A O 1
ATOM 569 N N . SER A 1 72 ? -6.295 -4.860 -4.943 1.00 96.75 72 SER A N 1
ATOM 570 C CA . SER A 1 72 ? -6.480 -4.319 -6.293 1.00 96.75 72 SER A CA 1
ATOM 571 C C . SER A 1 72 ? -5.282 -3.489 -6.761 1.00 96.75 72 SER A C 1
ATOM 573 O O . SER A 1 72 ? -4.820 -3.685 -7.877 1.00 96.75 72 SER A O 1
ATOM 575 N N . ILE A 1 73 ? -4.738 -2.609 -5.912 1.00 96.50 73 ILE A N 1
ATOM 576 C CA . ILE A 1 73 ? -3.559 -1.787 -6.244 1.00 96.50 73 ILE A CA 1
ATOM 577 C C . ILE A 1 73 ? -2.332 -2.662 -6.520 1.00 96.50 73 ILE A C 1
ATOM 579 O O . ILE A 1 73 ? -1.613 -2.433 -7.489 1.00 96.50 73 ILE A O 1
ATOM 583 N N . ILE A 1 74 ? -2.092 -3.666 -5.672 1.00 94.00 74 ILE A N 1
ATOM 584 C CA . ILE A 1 74 ? -0.960 -4.586 -5.823 1.00 94.00 74 ILE A CA 1
ATOM 585 C C . ILE A 1 74 ? -1.140 -5.431 -7.091 1.00 94.00 74 ILE A C 1
ATOM 587 O O . ILE A 1 74 ? -0.215 -5.520 -7.891 1.00 94.00 74 ILE A O 1
ATOM 591 N N . ALA A 1 75 ? -2.327 -6.000 -7.314 1.00 95.12 75 ALA A N 1
ATOM 592 C CA . ALA A 1 75 ? -2.621 -6.782 -8.511 1.00 95.12 75 ALA A CA 1
ATOM 593 C C . ALA A 1 75 ? -2.434 -5.950 -9.787 1.00 95.12 75 ALA A C 1
ATOM 595 O O . ALA A 1 75 ? -1.728 -6.380 -10.688 1.00 95.12 75 ALA A O 1
ATOM 596 N N . MET A 1 76 ? -2.972 -4.730 -9.824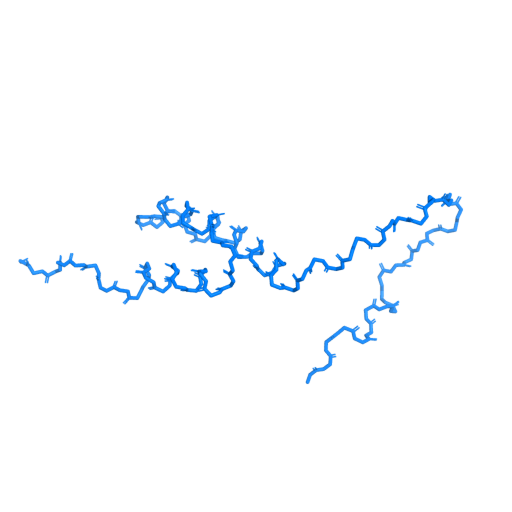 1.00 94.50 76 MET A N 1
ATOM 597 C CA . MET A 1 76 ? -2.835 -3.830 -10.970 1.00 94.50 76 MET A CA 1
ATOM 598 C C . MET A 1 76 ? -1.372 -3.496 -11.288 1.00 94.50 76 MET A C 1
ATOM 600 O O . MET A 1 76 ? -1.019 -3.344 -12.445 1.00 94.50 76 MET A O 1
ATOM 604 N N . HIS A 1 77 ? -0.502 -3.384 -10.284 1.00 92.56 77 HIS A N 1
ATOM 605 C CA . HIS A 1 77 ? 0.904 -3.066 -10.532 1.00 92.56 77 HIS A CA 1
ATOM 606 C C . HIS A 1 77 ? 1.731 -4.269 -11.003 1.00 92.56 77 HIS A C 1
ATOM 608 O O . HIS A 1 77 ? 2.648 -4.101 -11.800 1.00 92.56 77 HIS A O 1
ATOM 614 N N . PHE A 1 78 ? 1.457 -5.465 -10.475 1.00 91.00 78 PHE A N 1
ATOM 615 C CA . PHE A 1 78 ? 2.292 -6.646 -10.723 1.00 91.00 78 PHE A CA 1
ATOM 616 C C . PHE A 1 78 ? 1.729 -7.611 -11.770 1.00 91.00 78 PHE A C 1
ATOM 618 O O . PHE A 1 78 ? 2.480 -8.452 -12.255 1.00 91.00 78 PHE A O 1
ATOM 625 N N . LEU A 1 79 ? 0.428 -7.547 -12.068 1.00 88.94 79 LEU A N 1
ATOM 626 C CA . LEU A 1 79 ? -0.271 -8.542 -12.890 1.00 88.94 79 LEU A CA 1
ATOM 627 C C . LEU A 1 79 ? -0.901 -7.961 -14.157 1.00 88.94 79 LEU A C 1
ATOM 629 O O . LEU A 1 79 ? -1.135 -8.725 -15.090 1.00 88.94 79 LEU A O 1
ATOM 633 N N . GLU A 1 80 ? -1.177 -6.654 -14.215 1.00 83.75 80 GLU A N 1
ATOM 634 C CA . GLU A 1 80 ? -1.592 -6.043 -15.480 1.00 83.75 80 GLU A CA 1
ATOM 635 C C . GLU A 1 80 ? -0.375 -5.949 -16.406 1.00 83.75 80 GLU A C 1
ATOM 637 O O . GLU A 1 80 ? 0.691 -5.490 -15.974 1.00 83.75 80 GLU A O 1
ATOM 642 N N . PRO A 1 81 ? -0.499 -6.384 -17.670 1.00 63.44 81 PRO A N 1
ATOM 643 C CA . PRO A 1 81 ? 0.568 -6.206 -18.634 1.00 63.44 81 PRO A CA 1
ATOM 644 C C . PRO A 1 81 ? 0.846 -4.709 -18.765 1.00 63.44 81 PRO A C 1
ATOM 646 O O . PRO A 1 81 ? -0.070 -3.913 -18.975 1.00 63.44 81 PRO A O 1
ATOM 649 N N . ALA A 1 82 ? 2.115 -4.321 -18.630 1.00 63.22 82 ALA A N 1
ATOM 650 C CA . ALA A 1 82 ? 2.541 -2.992 -19.030 1.00 63.22 82 ALA A CA 1
ATOM 651 C C . ALA A 1 82 ? 2.148 -2.842 -20.502 1.00 63.22 82 ALA A C 1
ATOM 653 O O . ALA A 1 82 ? 2.685 -3.552 -21.352 1.00 63.22 82 ALA A O 1
ATOM 654 N N . GLY A 1 83 ? 1.136 -2.014 -20.774 1.00 62.22 83 GLY A N 1
ATOM 655 C CA . GLY A 1 83 ? 0.717 -1.718 -22.135 1.00 62.22 83 GLY A CA 1
ATOM 656 C C . GLY A 1 83 ? 1.951 -1.338 -22.947 1.00 62.22 83 GLY A C 1
ATOM 657 O O . GLY A 1 83 ? 2.684 -0.434 -22.551 1.00 62.22 83 GLY A O 1
ATOM 658 N N . ASP A 1 84 ? 2.152 -2.084 -24.031 1.00 50.84 84 ASP A N 1
ATOM 659 C CA . ASP A 1 84 ? 3.169 -1.928 -25.071 1.00 50.84 84 ASP A CA 1
ATOM 660 C C . ASP A 1 84 ? 4.536 -2.593 -24.823 1.00 50.84 84 ASP A C 1
ATOM 662 O O . ASP A 1 84 ? 5.573 -1.960 -24.641 1.00 50.84 84 ASP A O 1
ATOM 666 N N . ALA A 1 85 ? 4.541 -3.916 -25.003 1.00 48.41 85 ALA A N 1
ATOM 667 C CA . ALA A 1 85 ? 5.551 -4.572 -25.835 1.00 48.41 85 ALA A CA 1
ATOM 668 C C . ALA A 1 85 ? 4.947 -4.858 -27.226 1.00 48.41 85 ALA A C 1
ATOM 670 O O . ALA A 1 85 ? 4.751 -6.008 -27.614 1.00 48.41 85 ALA A O 1
ATOM 671 N N . VAL A 1 86 ? 4.587 -3.798 -27.954 1.00 52.91 86 VAL A N 1
ATOM 672 C CA . VAL A 1 86 ? 4.363 -3.845 -29.405 1.00 52.91 86 VAL A CA 1
ATOM 673 C C . VAL A 1 86 ? 5.210 -2.744 -30.034 1.00 52.91 86 VAL A C 1
ATOM 675 O O . VAL A 1 86 ? 4.766 -1.606 -30.146 1.00 52.91 86 VAL A O 1
ATOM 678 N N . ALA A 1 87 ? 6.444 -3.105 -30.385 1.00 37.53 87 ALA A N 1
ATOM 679 C CA . ALA A 1 87 ? 7.222 -2.623 -31.529 1.00 37.53 87 ALA A CA 1
ATOM 680 C C . ALA A 1 87 ? 8.535 -3.414 -31.589 1.00 37.53 87 ALA A C 1
ATOM 682 O O . ALA A 1 87 ? 9.300 -3.353 -30.600 1.00 37.53 87 ALA A O 1
#

pLDDT: mean 76.76, std 20.46, range [37.53, 96.75]

Sequence (87 aa):
MREGVDESRGFRHQAPGTAPPRARRARPPRSRERWVVNKLRALGSWYTKGLYGGSQLRTAINQAESVRALQSIIAMHFLEPAGDAVA